Protein AF-A0A6I1ZLF6-F1 (afdb_monomer_lite)

pLDDT: mean 91.47, std 6.09, range [64.06, 98.12]

Structure (mmCIF, N/CA/C/O backbone):
data_AF-A0A6I1ZLF6-F1
#
_entry.id   AF-A0A6I1ZLF6-F1
#
loop_
_atom_site.group_PDB
_atom_site.id
_atom_site.type_symbol
_atom_site.label_atom_id
_atom_site.label_alt_id
_atom_site.label_comp_id
_atom_site.label_asym_id
_atom_site.label_entity_id
_atom_site.label_seq_id
_atom_site.pdbx_PDB_ins_code
_atom_site.Cartn_x
_atom_site.Cartn_y
_atom_site.Cartn_z
_atom_site.occupancy
_atom_site.B_iso_or_equiv
_atom_site.auth_seq_id
_atom_site.auth_comp_id
_atom_site.auth_asym_id
_atom_site.auth_atom_id
_atom_site.pdbx_PDB_model_num
ATOM 1 N N . MET A 1 1 ? -0.308 -5.408 25.892 1.00 64.06 1 MET A N 1
ATOM 2 C CA . MET A 1 1 ? -0.160 -6.176 24.639 1.00 64.06 1 MET A CA 1
ATOM 3 C C . MET A 1 1 ? -0.330 -5.209 23.478 1.00 64.06 1 MET A C 1
ATOM 5 O O . MET A 1 1 ? -1.150 -4.303 23.594 1.00 64.06 1 MET A O 1
ATOM 9 N N . PHE A 1 2 ? 0.505 -5.310 22.447 1.00 72.38 2 PHE A N 1
ATOM 10 C CA . PHE A 1 2 ? 0.483 -4.430 21.276 1.00 72.38 2 PHE A CA 1
ATOM 11 C C . PHE A 1 2 ? 0.487 -5.319 20.041 1.00 72.38 2 PHE A C 1
ATOM 13 O O . PHE A 1 2 ? 1.414 -6.110 19.885 1.00 72.38 2 PHE A O 1
ATOM 20 N N . GLU A 1 3 ? -0.528 -5.187 19.197 1.00 86.00 3 GLU A N 1
ATOM 21 C CA . GLU A 1 3 ? -0.692 -6.017 18.004 1.00 86.00 3 GLU A CA 1
ATOM 22 C C . GLU A 1 3 ? -0.307 -5.226 16.755 1.00 86.00 3 GLU A C 1
ATOM 24 O O . GLU A 1 3 ? -0.633 -4.042 16.620 1.00 86.00 3 GLU A O 1
ATOM 29 N N . ARG A 1 4 ? 0.407 -5.878 15.834 1.00 92.75 4 ARG A N 1
ATOM 30 C CA . ARG A 1 4 ? 0.762 -5.309 14.528 1.00 92.75 4 ARG A CA 1
ATOM 31 C C . ARG A 1 4 ? 0.219 -6.199 13.430 1.00 92.75 4 ARG A C 1
ATOM 33 O O . ARG A 1 4 ? 0.612 -7.356 13.331 1.00 92.75 4 ARG A O 1
ATOM 40 N N . ILE A 1 5 ? -0.624 -5.635 12.576 1.00 94.69 5 ILE A N 1
ATOM 41 C CA . ILE A 1 5 ? -1.200 -6.332 11.428 1.00 94.69 5 ILE A CA 1
ATOM 42 C C . ILE A 1 5 ? -0.512 -5.803 10.173 1.00 94.69 5 ILE A C 1
ATOM 44 O O . ILE A 1 5 ? -0.649 -4.628 9.841 1.00 94.69 5 ILE A O 1
ATOM 48 N N . LEU A 1 6 ? 0.236 -6.653 9.475 1.00 96.44 6 LEU A N 1
ATOM 49 C CA . LEU A 1 6 ? 0.825 -6.318 8.179 1.00 96.44 6 LEU A CA 1
ATOM 50 C C . LEU A 1 6 ? -0.138 -6.737 7.066 1.00 96.44 6 LEU A C 1
ATOM 52 O O . LEU A 1 6 ? -0.529 -7.899 7.000 1.00 96.44 6 LEU A O 1
ATOM 56 N N . VAL A 1 7 ? -0.484 -5.805 6.182 1.00 97.00 7 VAL A N 1
ATOM 57 C CA . VAL A 1 7 ? -1.392 -6.042 5.057 1.00 97.00 7 VAL A CA 1
ATOM 58 C C . VAL A 1 7 ? -0.645 -5.755 3.756 1.00 97.00 7 VAL A C 1
ATOM 60 O O . VAL A 1 7 ? -0.390 -4.584 3.452 1.00 97.00 7 VAL A O 1
ATOM 63 N N . PRO A 1 8 ? -0.254 -6.789 2.995 1.00 96.19 8 PRO A N 1
ATOM 64 C CA . PRO A 1 8 ? 0.309 -6.597 1.670 1.00 96.19 8 PRO A CA 1
ATOM 65 C C . PRO A 1 8 ? -0.788 -6.148 0.697 1.00 96.19 8 PRO A C 1
ATOM 67 O O . PRO A 1 8 ? -1.854 -6.756 0.642 1.00 96.19 8 PRO A O 1
ATOM 70 N N . LEU A 1 9 ? -0.522 -5.093 -0.071 1.00 96.81 9 LEU A N 1
ATOM 71 C CA . LEU A 1 9 ? -1.418 -4.573 -1.101 1.00 96.81 9 LEU A CA 1
ATOM 72 C C . LEU A 1 9 ? -0.655 -4.414 -2.415 1.00 96.81 9 LEU A C 1
ATOM 74 O O . LEU A 1 9 ? 0.391 -3.767 -2.465 1.00 96.81 9 LEU A O 1
ATOM 78 N N . ASP A 1 10 ? -1.205 -4.985 -3.479 1.00 93.00 10 ASP A N 1
ATOM 79 C CA . ASP A 1 10 ? -0.649 -4.965 -4.835 1.00 93.00 10 ASP A CA 1
ATOM 80 C C . ASP A 1 10 ? -1.349 -3.950 -5.760 1.00 93.00 10 ASP A C 1
ATOM 82 O O . ASP A 1 10 ? -0.952 -3.788 -6.911 1.00 93.00 10 ASP A O 1
ATOM 86 N N . GLY A 1 11 ? -2.371 -3.243 -5.264 1.00 92.12 11 GLY A N 1
ATOM 87 C CA . GLY A 1 11 ? -3.195 -2.325 -6.057 1.00 92.12 11 GLY A CA 1
ATOM 88 C C . GLY A 1 11 ? -4.388 -2.990 -6.745 1.00 92.12 11 GLY A C 1
ATOM 89 O O . GLY A 1 11 ? -5.182 -2.302 -7.389 1.00 92.12 11 GLY A O 1
ATOM 90 N N . SER A 1 12 ? -4.538 -4.312 -6.623 1.00 95.25 12 SER A N 1
ATOM 91 C CA . SER A 1 12 ? -5.669 -5.034 -7.195 1.00 95.25 12 SER A CA 1
ATOM 92 C C . SER A 1 12 ? -6.901 -4.952 -6.292 1.00 95.25 12 SER A C 1
ATOM 94 O O . SER A 1 12 ? -6.812 -4.907 -5.064 1.00 95.25 12 SER A O 1
ATOM 96 N N . LYS A 1 13 ? -8.092 -5.008 -6.901 1.00 93.56 13 LYS A N 1
ATOM 97 C CA . LYS A 1 13 ? -9.356 -5.073 -6.150 1.00 93.56 13 LYS A CA 1
ATOM 98 C C . LYS A 1 13 ? -9.472 -6.330 -5.291 1.00 93.56 13 LYS A C 1
ATOM 100 O O . LYS A 1 13 ? -10.094 -6.291 -4.237 1.00 93.56 13 LYS A O 1
ATOM 105 N N . VAL A 1 14 ? -8.857 -7.424 -5.738 1.00 95.38 14 VAL A N 1
ATOM 106 C CA . VAL A 1 14 ? -8.818 -8.686 -4.992 1.00 95.38 14 VAL A CA 1
ATOM 107 C C . VAL A 1 14 ? -7.940 -8.540 -3.749 1.00 95.38 14 VAL A C 1
ATOM 109 O O . VAL A 1 14 ? -8.369 -8.920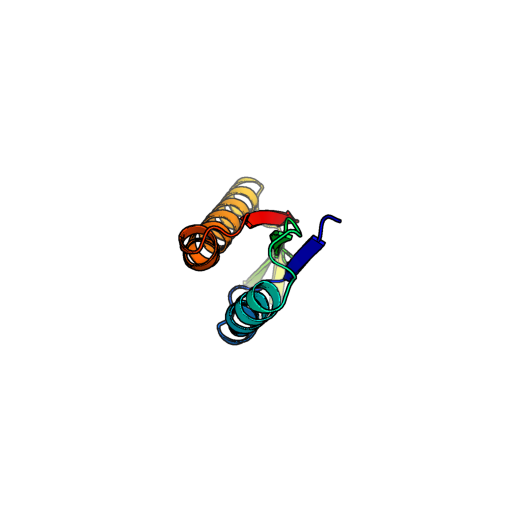 -2.665 1.00 95.38 14 VAL A O 1
ATOM 112 N N . GLY A 1 15 ? -6.757 -7.934 -3.877 1.00 93.75 15 GLY A N 1
ATOM 113 C CA . GLY A 1 15 ? -5.881 -7.646 -2.739 1.00 93.75 15 GLY A CA 1
ATOM 114 C C . GLY A 1 15 ? -6.525 -6.694 -1.727 1.00 93.75 15 GLY A C 1
ATOM 115 O O . GLY A 1 15 ? -6.443 -6.919 -0.521 1.00 93.75 15 GLY A O 1
ATOM 116 N N . GLU A 1 16 ? -7.246 -5.675 -2.204 1.00 95.75 16 GLU A N 1
ATOM 117 C CA . GLU A 1 16 ? -7.965 -4.720 -1.348 1.00 95.75 16 GLU A CA 1
ATOM 118 C C . GLU A 1 16 ? -9.070 -5.356 -0.496 1.00 95.75 16 GLU A C 1
ATOM 120 O O . GLU A 1 16 ? -9.356 -4.844 0.586 1.00 95.75 16 GLU A O 1
ATOM 125 N N . ALA A 1 17 ? -9.648 -6.489 -0.911 1.00 94.50 17 ALA A N 1
ATOM 126 C CA . ALA A 1 17 ? -10.673 -7.184 -0.127 1.00 94.50 17 ALA A CA 1
ATOM 127 C C . ALA A 1 17 ? -10.168 -7.620 1.263 1.00 94.50 17 ALA A C 1
ATOM 129 O O . ALA A 1 17 ? -10.958 -7.779 2.194 1.00 94.50 17 ALA A O 1
ATOM 130 N N . ALA A 1 18 ? -8.847 -7.758 1.446 1.00 94.75 18 ALA A N 1
ATOM 131 C CA . ALA A 1 18 ? -8.246 -8.047 2.745 1.00 94.75 18 ALA A CA 1
ATOM 132 C C . ALA A 1 18 ? -8.548 -6.968 3.803 1.00 94.75 18 ALA A C 1
ATOM 134 O O . ALA A 1 18 ? -8.587 -7.274 4.994 1.00 94.75 18 ALA A O 1
ATOM 135 N N . LEU A 1 19 ? -8.792 -5.719 3.397 1.00 94.19 19 LEU A N 1
ATOM 136 C CA . LEU A 1 19 ? -9.024 -4.601 4.316 1.00 94.19 19 LEU A CA 1
ATOM 137 C C . LEU A 1 19 ? -10.317 -4.766 5.115 1.00 94.19 19 LEU A C 1
ATOM 139 O O . LEU A 1 19 ? -10.319 -4.518 6.321 1.00 94.19 19 LEU A O 1
ATOM 143 N N . ASP A 1 20 ? -11.374 -5.275 4.482 1.00 92.94 20 ASP A N 1
ATOM 144 C CA . ASP A 1 20 ? -12.644 -5.566 5.155 1.00 92.94 20 ASP A CA 1
ATOM 145 C C . ASP A 1 20 ? -12.466 -6.646 6.233 1.00 92.94 20 ASP A C 1
ATOM 147 O O . ASP A 1 20 ? -13.089 -6.607 7.298 1.00 92.94 20 ASP A O 1
ATOM 151 N N . HIS A 1 21 ? -11.593 -7.623 5.979 1.00 93.31 21 HIS A N 1
ATOM 152 C CA . HIS A 1 21 ? -11.261 -8.663 6.950 1.00 93.31 21 HIS A CA 1
ATOM 153 C C . HIS A 1 21 ? -10.397 -8.130 8.092 1.00 93.31 21 HIS A C 1
ATOM 155 O O . HIS A 1 21 ? -10.611 -8.514 9.240 1.00 93.31 21 HIS A O 1
ATOM 161 N N . VAL A 1 22 ? -9.461 -7.225 7.802 1.00 93.50 22 VAL A N 1
ATOM 162 C CA . VAL A 1 22 ? -8.638 -6.551 8.816 1.00 93.50 22 VAL A CA 1
ATOM 163 C C . VAL A 1 22 ? -9.510 -5.707 9.737 1.00 93.50 22 VAL A C 1
ATOM 165 O O . VAL A 1 22 ? -9.333 -5.749 10.951 1.00 93.50 22 VAL A O 1
ATOM 168 N N . GLU A 1 23 ? -10.497 -5.000 9.194 1.00 90.88 23 GLU A N 1
ATOM 169 C CA . GLU A 1 23 ? -11.451 -4.244 10.001 1.00 90.88 23 GLU A CA 1
ATOM 170 C C . GLU A 1 23 ? -12.248 -5.153 10.945 1.00 90.88 23 GLU A C 1
ATOM 172 O O . GLU A 1 23 ? -12.315 -4.896 12.149 1.00 90.88 23 GLU A O 1
ATOM 177 N N . LYS A 1 24 ? -12.798 -6.257 10.423 1.00 91.62 24 LYS A N 1
ATOM 178 C CA . LYS A 1 24 ? -13.502 -7.254 11.245 1.00 91.62 24 LYS A CA 1
ATOM 179 C C . LYS A 1 24 ? -12.584 -7.861 12.301 1.00 91.62 24 LYS A C 1
ATOM 181 O O . LYS A 1 24 ? -13.021 -8.087 13.424 1.00 91.62 24 LYS A O 1
ATOM 186 N N . LEU A 1 25 ? -11.321 -8.116 11.969 1.00 90.88 25 LEU A N 1
ATOM 187 C CA . LEU A 1 25 ? -10.339 -8.632 12.918 1.00 90.88 25 LEU A CA 1
ATOM 188 C C . LEU A 1 25 ? -10.111 -7.637 14.061 1.00 90.88 25 LEU A C 1
ATOM 190 O O . LEU A 1 25 ? -10.185 -8.029 15.220 1.00 90.88 25 LEU A O 1
ATOM 194 N N . ILE A 1 26 ? -9.919 -6.354 13.748 1.00 89.69 26 ILE A N 1
ATOM 195 C CA . ILE A 1 26 ? -9.731 -5.292 14.748 1.00 89.69 26 ILE A CA 1
ATOM 196 C C . ILE A 1 26 ? -10.951 -5.166 15.662 1.00 89.69 26 ILE A C 1
ATOM 198 O O . ILE A 1 26 ? -10.783 -5.031 16.870 1.00 89.69 26 ILE A O 1
ATOM 202 N N . ALA A 1 27 ? -12.166 -5.272 15.118 1.00 87.56 27 ALA A N 1
ATOM 203 C CA . ALA A 1 27 ? -13.394 -5.234 15.912 1.00 87.56 27 ALA A CA 1
ATOM 204 C C . ALA A 1 27 ? -13.510 -6.392 16.924 1.00 87.56 27 ALA A C 1
ATOM 206 O O . ALA A 1 27 ? -14.191 -6.249 17.936 1.00 87.56 27 ALA A O 1
ATOM 207 N N . ASN A 1 28 ? -12.847 -7.525 16.667 1.00 87.75 28 ASN A N 1
ATOM 208 C CA . ASN A 1 28 ? -12.823 -8.686 17.563 1.00 87.75 28 ASN A CA 1
ATOM 209 C C . ASN A 1 28 ? -11.649 -8.670 18.558 1.00 87.75 28 ASN A C 1
ATOM 211 O O . ASN A 1 28 ? -11.607 -9.494 19.473 1.00 87.75 28 ASN A O 1
ATOM 215 N N . ILE A 1 29 ? -10.685 -7.762 18.393 1.00 86.25 29 ILE A N 1
ATOM 216 C CA . ILE A 1 29 ? -9.576 -7.603 19.334 1.00 86.25 29 ILE A CA 1
ATOM 217 C C . ILE A 1 29 ? -10.083 -6.874 20.586 1.00 86.25 29 ILE A C 1
ATOM 219 O O . ILE A 1 29 ? -10.884 -5.944 20.510 1.00 86.25 29 ILE A O 1
ATOM 223 N N . ALA A 1 30 ? -9.611 -7.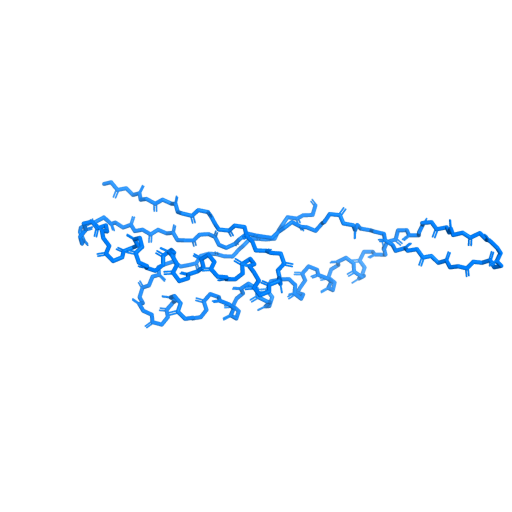298 21.762 1.00 76.50 30 ALA A N 1
ATOM 224 C CA . ALA A 1 30 ? -10.024 -6.704 23.030 1.00 76.50 30 ALA A CA 1
ATOM 225 C C . ALA A 1 30 ? -9.778 -5.173 23.044 1.00 76.50 30 ALA A C 1
ATOM 227 O O . ALA A 1 30 ? -8.676 -4.744 22.693 1.00 76.50 30 ALA A O 1
ATOM 228 N N . PRO A 1 31 ? -10.731 -4.341 23.521 1.00 75.38 31 PRO A N 1
ATOM 229 C CA . PRO A 1 31 ? -10.653 -2.873 23.424 1.00 75.38 31 PRO A CA 1
ATOM 230 C C . PRO A 1 31 ? -9.412 -2.234 24.066 1.00 75.38 31 PRO A C 1
ATOM 232 O O . PRO A 1 31 ? -9.021 -1.121 23.725 1.00 75.38 31 PRO A O 1
ATOM 235 N N . CYS A 1 32 ? -8.786 -2.926 25.018 1.00 77.12 32 CYS A N 1
ATOM 236 C CA . CYS A 1 32 ? -7.582 -2.476 25.715 1.00 77.12 32 CYS A CA 1
ATOM 237 C C . CYS A 1 32 ? -6.275 -2.738 24.940 1.00 77.12 32 CYS A C 1
ATOM 239 O O . CYS A 1 32 ? -5.207 -2.289 25.368 1.00 77.12 32 CYS A O 1
ATOM 241 N N . VAL A 1 33 ? -6.328 -3.448 23.811 1.00 83.38 33 VAL A N 1
ATOM 242 C CA . VAL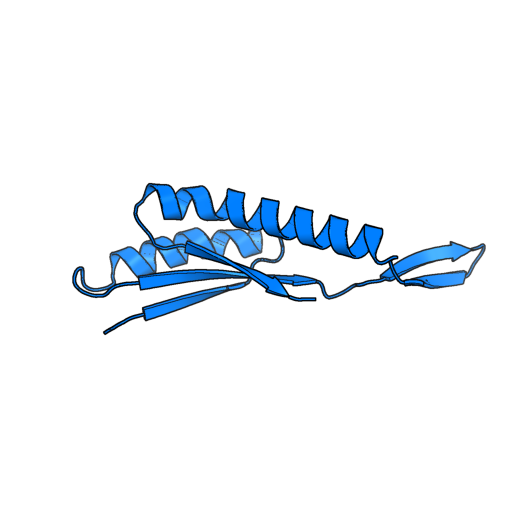 A 1 33 ? -5.160 -3.776 22.989 1.00 83.38 33 VAL A CA 1
ATOM 243 C C . VAL A 1 33 ? -4.974 -2.711 21.914 1.00 83.38 33 VAL A C 1
ATOM 245 O O . VAL A 1 33 ? -5.793 -2.536 21.015 1.00 83.38 33 VAL A O 1
ATOM 248 N N . LYS A 1 34 ? -3.846 -1.999 21.981 1.00 84.31 34 LYS A N 1
ATOM 249 C CA . LYS A 1 34 ? -3.455 -1.065 20.923 1.00 84.31 34 LYS A CA 1
ATOM 250 C C . LYS A 1 34 ? -3.051 -1.865 19.686 1.00 84.31 34 LYS A C 1
ATOM 252 O O . LYS A 1 34 ? -2.102 -2.646 19.753 1.00 84.31 34 LYS A O 1
ATOM 257 N N . THR A 1 35 ? -3.751 -1.631 18.581 1.00 90.50 35 THR A N 1
ATOM 258 C CA . THR A 1 35 ? -3.499 -2.294 17.297 1.00 90.50 35 THR A CA 1
ATOM 259 C C . THR A 1 35 ? -2.974 -1.285 16.281 1.00 90.50 35 THR A C 1
ATOM 261 O O . THR A 1 35 ? -3.525 -0.193 16.133 1.00 90.50 35 THR A O 1
ATOM 264 N N . GLU A 1 36 ? -1.895 -1.640 15.589 1.00 94.25 36 GLU A N 1
ATOM 265 C CA . GLU A 1 36 ? -1.331 -0.881 14.472 1.00 94.25 36 GLU A CA 1
ATOM 266 C C . GLU A 1 36 ? -1.430 -1.702 13.186 1.00 94.25 36 GLU A C 1
ATOM 268 O O . GLU A 1 36 ? -0.968 -2.841 13.127 1.00 94.25 36 GLU A O 1
ATOM 273 N N . VAL A 1 37 ? -2.002 -1.112 12.140 1.00 96.56 37 VAL A N 1
ATOM 274 C CA . VAL A 1 37 ? -2.056 -1.708 10.804 1.00 96.56 37 VAL A CA 1
ATOM 275 C C . VAL A 1 37 ? -0.945 -1.111 9.950 1.00 96.56 37 VAL A C 1
ATOM 277 O O . VAL A 1 37 ? -0.792 0.106 9.871 1.00 96.56 37 VAL A O 1
ATOM 280 N N . ILE A 1 38 ? -0.172 -1.958 9.284 1.00 97.75 38 ILE A N 1
ATOM 281 C CA . ILE A 1 38 ? 0.884 -1.566 8.357 1.00 97.75 38 ILE A CA 1
ATOM 282 C C . ILE A 1 38 ? 0.446 -1.996 6.959 1.00 97.75 38 ILE A C 1
ATOM 284 O O . ILE A 1 38 ? 0.462 -3.182 6.642 1.00 97.75 38 ILE A O 1
ATOM 288 N N . LEU A 1 39 ? 0.074 -1.033 6.119 1.00 98.12 39 LEU A N 1
ATOM 289 C CA . LEU A 1 39 ? -0.178 -1.272 4.702 1.00 98.12 39 LEU A CA 1
ATOM 290 C C . LEU A 1 39 ? 1.158 -1.285 3.961 1.00 98.12 39 LEU A C 1
ATOM 292 O O . LEU A 1 39 ? 1.939 -0.332 4.060 1.00 98.12 39 LEU A O 1
ATOM 296 N N . PHE A 1 40 ? 1.430 -2.371 3.248 1.00 97.75 40 PHE A N 1
ATOM 297 C CA . PHE A 1 40 ? 2.742 -2.653 2.687 1.00 97.75 40 PHE A CA 1
ATOM 298 C C . PHE A 1 40 ? 2.660 -2.978 1.200 1.00 97.75 40 PHE A C 1
ATOM 300 O O . PHE A 1 40 ? 1.862 -3.814 0.793 1.00 97.75 40 PHE A O 1
ATOM 307 N N . GLN A 1 41 ? 3.513 -2.350 0.397 1.00 96.88 41 GLN A N 1
ATOM 308 C CA . GLN A 1 41 ? 3.625 -2.636 -1.033 1.00 96.88 41 GLN A CA 1
ATOM 309 C C . GLN A 1 41 ? 5.090 -2.825 -1.420 1.00 96.88 41 GLN A C 1
ATOM 311 O O . GLN A 1 41 ? 5.959 -2.075 -0.971 1.00 96.88 41 GLN A O 1
ATOM 316 N N . VAL A 1 42 ? 5.354 -3.822 -2.264 1.00 94.62 42 VAL A N 1
ATOM 317 C CA . VAL A 1 42 ? 6.681 -4.104 -2.824 1.00 94.62 42 VAL A CA 1
ATOM 318 C C . VAL A 1 42 ? 6.676 -3.767 -4.311 1.00 94.62 42 VAL A C 1
ATOM 320 O O . VAL A 1 42 ? 5.783 -4.193 -5.040 1.00 94.62 42 VAL A O 1
ATOM 323 N N . LEU A 1 43 ? 7.677 -3.014 -4.758 1.00 90.94 43 LEU A N 1
ATOM 324 C CA . LEU A 1 43 ? 7.910 -2.679 -6.158 1.00 90.94 43 LEU A CA 1
ATOM 325 C C . LEU A 1 43 ? 8.887 -3.684 -6.763 1.00 90.94 43 LEU A C 1
ATOM 327 O O . LEU A 1 43 ? 10.093 -3.540 -6.634 1.00 90.94 43 LEU A O 1
ATOM 331 N N . THR A 1 44 ? 8.352 -4.724 -7.399 1.00 80.88 44 THR A N 1
ATOM 332 C CA . THR A 1 44 ? 9.137 -5.881 -7.860 1.00 80.88 44 THR A CA 1
ATOM 333 C C . THR A 1 44 ? 9.789 -5.692 -9.228 1.00 80.88 44 THR A C 1
ATOM 335 O O . THR A 1 44 ? 10.851 -6.256 -9.474 1.00 80.88 44 THR A O 1
ATOM 338 N N . SER A 1 45 ? 9.186 -4.904 -10.124 1.00 76.50 45 SER A N 1
ATOM 339 C CA . SER A 1 45 ? 9.732 -4.659 -11.462 1.00 76.50 45 SER A CA 1
ATOM 340 C C . SER A 1 45 ? 10.255 -3.236 -11.572 1.00 76.50 45 SER A C 1
ATOM 342 O O . SER A 1 45 ? 9.514 -2.317 -11.912 1.00 76.50 45 SER A O 1
ATOM 344 N N . LEU A 1 46 ? 11.551 -3.056 -11.311 1.00 82.44 46 LEU A N 1
ATOM 345 C CA . LEU A 1 46 ? 12.252 -1.790 -11.557 1.00 82.44 46 LEU A CA 1
ATOM 346 C C . LEU A 1 46 ? 12.735 -1.663 -13.016 1.00 82.44 46 LEU A C 1
ATOM 348 O O . LEU A 1 46 ? 13.679 -0.935 -13.308 1.00 82.44 46 LEU A O 1
ATOM 352 N N . ALA A 1 47 ? 12.085 -2.374 -13.936 1.00 87.44 47 ALA A N 1
ATOM 353 C CA . ALA A 1 47 ? 12.345 -2.338 -15.366 1.00 87.44 47 ALA A CA 1
ATOM 354 C C . ALA A 1 47 ? 11.043 -2.508 -16.160 1.00 87.44 47 ALA A C 1
ATOM 356 O O . ALA A 1 47 ? 10.065 -3.070 -15.655 1.00 87.44 47 ALA A O 1
ATOM 357 N N . HIS A 1 48 ? 11.054 -2.060 -17.412 1.00 87.31 48 HIS A N 1
ATOM 358 C CA . HIS A 1 48 ? 9.982 -2.264 -18.383 1.00 87.31 48 HIS A CA 1
ATOM 359 C C . HIS A 1 48 ? 10.516 -2.958 -19.637 1.00 87.31 48 HIS A C 1
ATOM 361 O O . HIS A 1 48 ? 11.715 -2.949 -19.900 1.00 87.31 48 HIS A O 1
ATOM 367 N N . TYR A 1 49 ? 9.629 -3.566 -20.422 1.00 89.94 49 TYR A N 1
ATOM 368 C CA . TYR A 1 49 ? 9.999 -4.150 -21.709 1.00 89.94 49 TYR A CA 1
ATOM 369 C C . TYR A 1 49 ? 9.748 -3.157 -22.839 1.00 89.94 49 TYR A C 1
ATOM 371 O O . TYR A 1 49 ? 8.676 -2.557 -22.920 1.00 89.94 49 TYR A O 1
ATOM 379 N N . VAL A 1 50 ? 10.729 -3.016 -23.725 1.00 90.81 50 VAL A N 1
ATOM 380 C CA . VAL A 1 50 ? 10.618 -2.260 -24.975 1.00 90.81 50 VAL A CA 1
ATOM 381 C C . VAL A 1 50 ? 10.703 -3.242 -26.137 1.00 90.81 50 VAL A C 1
ATOM 383 O O . VAL A 1 50 ? 11.553 -4.134 -26.141 1.00 90.81 50 VAL A O 1
ATOM 386 N N . ILE A 1 51 ? 9.810 -3.088 -27.115 1.00 90.81 51 ILE A N 1
ATOM 387 C CA . ILE A 1 51 ? 9.814 -3.891 -28.341 1.00 90.81 51 ILE A CA 1
ATOM 388 C C . ILE A 1 51 ? 10.663 -3.162 -29.383 1.00 90.81 51 ILE A C 1
ATOM 390 O O . ILE A 1 51 ? 10.374 -2.016 -29.731 1.00 90.81 51 ILE A O 1
ATOM 394 N N . ALA A 1 52 ? 11.701 -3.828 -29.881 1.00 85.25 52 ALA A N 1
ATOM 395 C CA . ALA A 1 52 ? 12.571 -3.337 -30.941 1.00 85.25 52 ALA A CA 1
ATOM 396 C C . ALA A 1 52 ? 12.604 -4.371 -32.077 1.00 85.25 52 ALA A C 1
ATOM 398 O O . ALA A 1 52 ? 13.361 -5.341 -32.036 1.00 85.25 52 ALA A O 1
ATOM 399 N N . GLY A 1 53 ? 11.743 -4.180 -33.081 1.00 87.12 53 GLY A N 1
ATOM 400 C CA . GLY A 1 53 ? 11.530 -5.175 -34.136 1.00 87.12 53 GLY A CA 1
ATOM 401 C C . GLY A 1 53 ? 10.894 -6.449 -33.575 1.00 87.12 53 GLY A C 1
ATOM 402 O O . GLY A 1 53 ? 9.846 -6.381 -32.938 1.00 87.12 53 GLY A O 1
ATOM 403 N N . GLU A 1 54 ? 11.538 -7.598 -33.788 1.00 86.19 54 GLU A N 1
ATOM 404 C CA . GLU A 1 54 ? 11.088 -8.909 -33.286 1.00 86.19 54 GLU A CA 1
ATOM 405 C C . GLU A 1 54 ? 11.608 -9.244 -31.872 1.00 86.19 54 GLU A C 1
ATOM 407 O O . GLU A 1 54 ? 11.303 -10.308 -31.337 1.00 86.19 54 GLU A O 1
ATOM 412 N N . ALA A 1 55 ? 12.388 -8.356 -31.242 1.00 85.31 55 ALA A N 1
ATOM 413 C CA . ALA A 1 55 ? 12.973 -8.586 -29.922 1.00 85.31 55 ALA A CA 1
ATOM 414 C C . ALA A 1 55 ? 12.289 -7.760 -28.818 1.00 85.31 55 ALA A C 1
ATOM 416 O O . ALA A 1 55 ? 11.969 -6.584 -29.002 1.00 85.31 55 ALA A O 1
ATOM 417 N N . SER A 1 56 ? 12.138 -8.360 -27.632 1.00 89.38 56 SER A N 1
ATOM 418 C CA . SER A 1 56 ? 11.756 -7.671 -26.394 1.00 89.38 56 SER A CA 1
ATOM 419 C C . SER A 1 56 ? 12.980 -7.483 -25.497 1.00 89.38 56 SER A C 1
ATOM 421 O O . SER A 1 56 ? 13.579 -8.467 -25.058 1.00 89.38 56 SER A O 1
ATOM 423 N N . VAL A 1 57 ? 13.333 -6.235 -25.193 1.00 90.75 57 VAL A N 1
ATOM 424 C CA . VAL A 1 57 ? 14.473 -5.899 -24.328 1.00 90.75 57 VAL A CA 1
ATOM 425 C C . VAL A 1 57 ? 13.965 -5.341 -23.006 1.00 90.75 57 VAL A C 1
ATOM 427 O O . VAL A 1 57 ? 13.090 -4.479 -22.988 1.00 90.75 57 VAL A O 1
ATOM 430 N N . GLN A 1 58 ? 14.522 -5.826 -21.898 1.00 91.50 58 GLN A N 1
ATOM 431 C CA . GLN A 1 58 ? 14.255 -5.281 -20.573 1.00 91.50 58 GLN A CA 1
ATOM 432 C C . GLN A 1 58 ? 15.129 -4.042 -20.340 1.00 91.50 58 GLN A C 1
ATOM 434 O O . GLN A 1 58 ? 16.355 -4.122 -20.376 1.00 91.50 58 GLN A O 1
ATOM 439 N N . VAL A 1 59 ? 14.492 -2.902 -20.093 1.00 92.19 59 VAL A N 1
ATOM 440 C CA . VAL A 1 59 ? 15.138 -1.612 -19.845 1.00 92.19 59 VAL A CA 1
ATOM 441 C C . VAL A 1 59 ? 14.863 -1.195 -18.397 1.00 92.19 59 VAL A C 1
ATOM 443 O O . VAL A 1 59 ? 13.695 -1.087 -18.010 1.00 92.19 59 VAL A O 1
ATOM 446 N N . PRO A 1 60 ? 15.901 -0.974 -17.569 1.00 92.88 60 PRO A N 1
ATOM 447 C CA . PRO A 1 60 ? 15.730 -0.474 -16.210 1.00 92.88 60 PRO A CA 1
ATOM 448 C C . PRO A 1 60 ? 15.058 0.899 -16.190 1.00 92.88 60 PRO A C 1
ATOM 450 O O . PRO A 1 60 ? 15.317 1.740 -17.050 1.00 92.88 60 PRO A O 1
ATOM 453 N N . TYR A 1 61 ? 14.231 1.146 -15.177 1.00 93.00 61 TYR A N 1
ATOM 454 C CA . TYR A 1 61 ? 13.745 2.491 -14.901 1.00 93.00 61 TYR A CA 1
ATOM 455 C C . TYR A 1 61 ? 14.884 3.381 -14.410 1.00 93.00 61 TYR A C 1
ATOM 457 O O . TYR A 1 61 ? 15.772 2.958 -13.670 1.00 93.00 61 TYR A O 1
ATOM 465 N N . THR A 1 62 ? 14.818 4.648 -14.788 1.00 93.56 62 THR A N 1
ATOM 466 C CA . THR A 1 62 ? 15.664 5.700 -14.233 1.00 93.56 62 THR A CA 1
ATOM 467 C C . THR A 1 62 ? 15.292 5.990 -12.779 1.00 93.56 62 THR A C 1
ATOM 469 O O . THR A 1 62 ? 14.147 5.799 -12.364 1.00 93.56 62 THR A O 1
ATOM 472 N N . ASP A 1 63 ? 16.213 6.574 -12.011 1.00 93.12 63 ASP A N 1
ATOM 473 C CA . ASP A 1 63 ? 15.941 6.988 -10.625 1.00 93.12 63 ASP A CA 1
ATOM 474 C C . ASP A 1 63 ? 14.719 7.915 -10.508 1.00 93.12 63 ASP A C 1
ATOM 476 O O . ASP A 1 63 ? 13.952 7.842 -9.546 1.00 93.12 63 ASP A O 1
ATOM 480 N N . LYS A 1 64 ? 14.494 8.774 -11.515 1.00 94.94 64 LYS A N 1
ATOM 481 C CA . LYS A 1 64 ? 13.326 9.667 -11.573 1.00 94.94 64 LYS A CA 1
ATOM 482 C C . LYS A 1 64 ? 12.021 8.885 -11.726 1.00 94.94 64 LYS A C 1
ATOM 484 O O . LYS A 1 64 ? 11.029 9.225 -11.079 1.00 94.94 64 LYS A O 1
ATOM 489 N N . GLU A 1 65 ? 12.016 7.846 -12.555 1.00 94.12 65 GLU A N 1
ATOM 490 C CA . GLU A 1 65 ? 10.863 6.963 -12.741 1.00 94.12 65 GLU A CA 1
ATOM 491 C C . GLU A 1 65 ? 10.614 6.110 -11.494 1.00 94.12 65 GLU A C 1
ATOM 493 O O . GLU A 1 65 ? 9.480 6.050 -11.021 1.00 94.12 65 GLU A O 1
ATOM 498 N N . ILE A 1 66 ? 11.660 5.546 -10.881 1.00 93.69 66 ILE A N 1
ATOM 499 C CA . ILE A 1 66 ? 11.545 4.788 -9.623 1.00 93.69 66 ILE A CA 1
ATOM 500 C C . ILE A 1 66 ? 10.978 5.676 -8.508 1.00 93.69 66 ILE A C 1
ATOM 502 O O . ILE A 1 66 ? 10.055 5.271 -7.791 1.00 93.69 66 ILE A O 1
ATOM 506 N N . ALA A 1 67 ? 11.464 6.915 -8.380 1.00 94.06 67 ALA A N 1
ATOM 507 C CA . ALA A 1 67 ? 10.940 7.878 -7.414 1.00 94.06 67 ALA A CA 1
ATOM 508 C C . ALA A 1 67 ? 9.463 8.212 -7.680 1.00 94.06 67 ALA A C 1
ATOM 510 O O . ALA A 1 67 ? 8.663 8.294 -6.742 1.00 94.06 67 ALA A O 1
ATOM 511 N N . TYR A 1 68 ? 9.078 8.361 -8.952 1.00 94.88 68 TYR A N 1
ATOM 512 C CA . TYR A 1 68 ? 7.690 8.584 -9.348 1.00 94.88 68 TYR A CA 1
ATOM 513 C C . TYR A 1 68 ? 6.786 7.399 -8.974 1.00 94.88 68 TYR A C 1
ATOM 515 O O . TYR A 1 68 ? 5.749 7.607 -8.336 1.00 94.88 68 TYR A O 1
ATOM 523 N N . ILE A 1 69 ? 7.189 6.168 -9.305 1.00 94.31 69 ILE A N 1
ATOM 524 C CA . ILE A 1 69 ? 6.446 4.934 -8.995 1.00 94.31 69 ILE A CA 1
ATOM 525 C C . ILE A 1 69 ? 6.315 4.760 -7.476 1.00 94.31 69 ILE A C 1
ATOM 527 O O . ILE A 1 69 ? 5.226 4.491 -6.961 1.00 94.31 69 ILE A O 1
ATOM 531 N N . THR A 1 70 ? 7.399 5.003 -6.736 1.00 94.94 70 THR A N 1
ATOM 532 C CA . THR A 1 70 ? 7.408 4.958 -5.267 1.00 94.94 70 THR A CA 1
ATOM 533 C C . THR A 1 70 ? 6.438 5.974 -4.671 1.00 94.94 70 THR A C 1
ATOM 535 O O . THR A 1 70 ? 5.680 5.646 -3.755 1.00 94.94 70 THR A O 1
ATOM 538 N N . ARG A 1 71 ? 6.414 7.207 -5.194 1.00 96.12 71 ARG A N 1
ATOM 539 C CA . ARG A 1 71 ? 5.459 8.237 -4.763 1.00 96.12 71 ARG A CA 1
ATOM 540 C C . ARG A 1 71 ? 4.020 7.804 -5.035 1.00 96.12 71 ARG A C 1
ATOM 542 O O . ARG A 1 71 ? 3.197 7.894 -4.129 1.00 96.12 71 ARG A O 1
ATOM 549 N N . LYS A 1 72 ? 3.726 7.290 -6.233 1.00 96.06 72 LYS A N 1
ATOM 550 C CA . LYS A 1 72 ? 2.385 6.799 -6.586 1.00 96.06 72 LYS A CA 1
ATOM 551 C C . LYS A 1 72 ? 1.920 5.652 -5.700 1.00 96.06 72 LYS A C 1
ATOM 553 O O . LYS A 1 72 ? 0.772 5.647 -5.268 1.00 96.06 72 LYS A O 1
ATOM 558 N N . SER A 1 73 ? 2.826 4.754 -5.345 1.00 96.31 73 SER A N 1
ATOM 559 C CA . SER A 1 73 ? 2.543 3.647 -4.427 1.00 96.31 73 SER A CA 1
ATOM 560 C C . SER A 1 73 ? 2.245 4.147 -3.011 1.00 96.31 73 SER A C 1
ATOM 562 O O . SER A 1 73 ? 1.289 3.711 -2.377 1.00 96.31 73 SER A O 1
ATOM 564 N N . LYS A 1 74 ? 2.991 5.148 -2.521 1.00 96.56 74 LYS A N 1
ATOM 565 C CA . LYS A 1 74 ? 2.690 5.801 -1.234 1.00 96.56 74 LYS A CA 1
ATOM 566 C C . LYS A 1 74 ? 1.340 6.523 -1.249 1.00 96.56 74 LYS A C 1
ATOM 568 O O . LYS A 1 74 ? 0.591 6.404 -0.284 1.00 96.56 74 LYS A O 1
ATOM 573 N N . GLU A 1 75 ? 1.028 7.261 -2.318 1.00 97.56 75 GLU A N 1
ATOM 574 C CA . GLU A 1 75 ? -0.274 7.924 -2.506 1.00 97.56 75 GLU A CA 1
ATOM 575 C C . GLU A 1 75 ? -1.420 6.906 -2.464 1.00 97.56 75 GLU A C 1
ATOM 577 O O . GLU A 1 75 ? -2.396 7.112 -1.743 1.00 97.56 75 GLU A O 1
ATOM 582 N N . TYR A 1 76 ? -1.262 5.786 -3.175 1.00 97.44 76 TYR A N 1
ATOM 583 C CA . TYR A 1 76 ? -2.205 4.673 -3.160 1.00 97.44 76 TYR A CA 1
ATOM 584 C C . TYR A 1 76 ? -2.432 4.136 -1.741 1.00 97.44 76 TYR A C 1
ATOM 586 O O . TYR A 1 76 ? -3.556 4.191 -1.248 1.00 97.44 76 TYR A O 1
ATOM 594 N N . LEU A 1 77 ? -1.374 3.700 -1.044 1.00 97.69 77 LEU A N 1
ATOM 595 C CA . LEU A 1 77 ? -1.499 3.150 0.312 1.00 97.69 77 LEU A CA 1
ATOM 596 C C . LEU A 1 77 ? -2.115 4.154 1.294 1.00 97.69 77 LEU A C 1
ATOM 598 O O . LEU A 1 77 ? -2.892 3.770 2.168 1.00 97.69 77 LEU A O 1
ATOM 602 N N . ASN A 1 78 ? -1.776 5.440 1.163 1.00 96.88 78 ASN A N 1
ATOM 603 C CA . ASN A 1 78 ? -2.342 6.485 2.010 1.00 96.88 78 ASN A CA 1
ATOM 604 C C . ASN A 1 78 ? -3.849 6.606 1.806 1.00 96.88 78 ASN A C 1
ATOM 606 O O . ASN A 1 78 ? -4.563 6.576 2.806 1.00 96.88 78 ASN A O 1
ATOM 610 N N . LYS A 1 79 ? -4.303 6.681 0.548 1.00 96.88 79 LYS A N 1
ATOM 611 C CA . LYS A 1 79 ? -5.722 6.759 0.184 1.00 96.88 79 LYS A CA 1
ATOM 612 C C . LYS A 1 79 ? -6.486 5.523 0.652 1.00 96.88 79 LYS A C 1
ATOM 614 O O . LYS A 1 79 ? -7.528 5.635 1.285 1.00 96.88 79 LYS A O 1
ATOM 619 N N . THR A 1 80 ? -5.947 4.338 0.393 1.00 95.56 80 THR A N 1
ATOM 620 C CA . THR A 1 80 ? -6.576 3.069 0.776 1.00 95.56 80 THR A CA 1
ATOM 621 C C . THR A 1 80 ? -6.688 2.929 2.301 1.00 95.56 80 THR A C 1
ATOM 623 O O . THR A 1 80 ? -7.684 2.427 2.818 1.00 95.56 80 THR A O 1
ATOM 626 N N . GLY A 1 81 ? -5.713 3.451 3.050 1.00 95.00 81 GLY A N 1
ATOM 627 C CA . GLY A 1 81 ? -5.747 3.471 4.511 1.00 95.00 81 GLY A CA 1
ATOM 628 C C . GLY A 1 81 ? -6.697 4.496 5.141 1.00 95.00 81 GLY A C 1
ATOM 629 O O . GLY A 1 81 ? -6.894 4.438 6.355 1.00 95.00 81 GLY A O 1
ATOM 630 N N . GLU A 1 82 ? -7.286 5.428 4.381 1.00 94.88 82 GLU A N 1
ATOM 631 C CA . GLU A 1 82 ? -8.151 6.486 4.936 1.00 94.88 82 GLU A CA 1
ATOM 632 C C . GLU A 1 82 ? -9.384 5.923 5.645 1.00 94.88 82 GLU A C 1
ATOM 634 O O . GLU A 1 82 ? -9.720 6.401 6.725 1.00 94.88 82 GLU A O 1
ATOM 639 N N . CYS A 1 83 ? -10.003 4.868 5.105 1.00 89.56 83 CYS A N 1
ATOM 640 C CA . CYS A 1 83 ? -11.189 4.251 5.707 1.00 89.56 83 CYS A CA 1
ATOM 641 C C . CYS A 1 83 ? -10.902 3.658 7.099 1.00 89.56 83 CYS A C 1
ATOM 643 O O . CYS A 1 83 ? -11.694 3.808 8.030 1.00 89.56 83 CYS A O 1
ATOM 645 N N . LEU A 1 84 ? -9.737 3.027 7.271 1.00 91.88 84 LEU A N 1
ATOM 646 C CA . LEU A 1 84 ? -9.304 2.500 8.567 1.00 91.88 84 LEU A CA 1
ATOM 647 C C . LEU A 1 84 ? -8.950 3.644 9.532 1.00 91.88 84 LEU A C 1
ATOM 649 O O . LEU A 1 84 ? -9.350 3.623 10.697 1.00 91.88 84 LEU A O 1
ATOM 653 N N . LYS A 1 85 ? -8.263 4.686 9.043 1.00 92.88 85 LYS A N 1
ATOM 654 C CA . LYS A 1 85 ? -7.928 5.875 9.846 1.00 92.88 85 LYS A CA 1
ATOM 655 C C . LYS A 1 85 ? -9.173 6.618 10.330 1.00 92.88 85 LYS A C 1
ATOM 657 O O . LYS A 1 85 ? -9.217 7.012 11.493 1.00 92.88 85 LYS A O 1
ATOM 662 N N . SER A 1 86 ? -10.201 6.771 9.489 1.00 91.19 86 SER A N 1
ATOM 663 C CA . SER A 1 86 ? -11.455 7.438 9.872 1.00 91.19 86 SER A CA 1
ATOM 664 C C . SER A 1 86 ? -12.220 6.691 10.966 1.00 91.19 86 SER A C 1
ATOM 666 O O . SER A 1 86 ? -13.045 7.287 11.650 1.00 91.19 86 SER A O 1
ATOM 668 N N . LYS A 1 87 ? -11.927 5.399 11.160 1.00 87.88 87 LYS A N 1
ATOM 669 C CA . LYS A 1 87 ? -12.477 4.549 12.227 1.00 87.88 87 LYS A CA 1
ATOM 670 C C . LYS A 1 87 ? -11.597 4.521 13.488 1.00 87.88 87 LYS A C 1
ATOM 672 O O . LYS A 1 87 ? -11.848 3.733 14.392 1.00 87.88 87 LYS A O 1
ATOM 677 N N . GLY A 1 88 ? -10.567 5.370 13.561 1.00 88.19 88 GLY A N 1
ATOM 678 C CA . GLY A 1 88 ? -9.679 5.488 14.721 1.0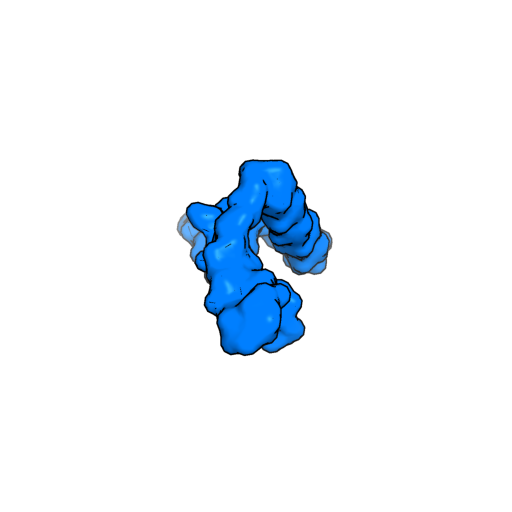0 88.19 88 GLY A CA 1
ATOM 679 C C . GLY A 1 88 ? -8.556 4.449 14.781 1.00 88.19 88 GLY A C 1
ATOM 680 O O . GLY A 1 88 ? -7.857 4.366 15.790 1.00 88.19 88 GLY A O 1
ATOM 681 N N . VAL A 1 89 ? -8.349 3.665 13.718 1.00 90.50 89 VAL A N 1
ATOM 682 C CA . VAL A 1 89 ? -7.251 2.693 13.645 1.00 90.50 89 VAL A CA 1
ATOM 683 C C . VAL A 1 89 ? -5.932 3.416 13.363 1.00 90.50 89 VAL A C 1
ATOM 685 O O . VAL A 1 89 ? -5.846 4.262 12.470 1.00 90.50 89 VAL A O 1
ATOM 688 N N . ASN A 1 90 ? -4.868 3.058 14.088 1.00 93.12 90 ASN A N 1
ATOM 689 C CA . ASN A 1 90 ? -3.519 3.529 13.781 1.00 93.12 90 ASN A CA 1
ATOM 690 C C . ASN A 1 90 ? -2.992 2.807 12.530 1.00 93.12 90 ASN A C 1
ATOM 692 O O . ASN A 1 90 ? -2.733 1.604 12.575 1.00 93.12 90 ASN A O 1
ATOM 696 N N . VAL A 1 91 ? -2.828 3.538 11.426 1.00 96.69 91 VAL A N 1
ATOM 697 C CA . VAL A 1 91 ? -2.382 2.989 10.138 1.00 96.69 91 VAL A CA 1
ATOM 698 C C . VAL A 1 91 ? -1.061 3.619 9.705 1.00 96.69 91 VAL A C 1
ATOM 700 O O . VAL A 1 91 ? -0.969 4.839 9.538 1.00 96.69 91 VAL A O 1
ATOM 703 N N . LYS A 1 92 ? -0.065 2.777 9.424 1.00 97.00 92 LYS A N 1
ATOM 704 C CA . LYS A 1 92 ? 1.199 3.136 8.771 1.00 97.00 92 LYS A CA 1
ATOM 705 C C . LYS A 1 92 ? 1.237 2.612 7.343 1.00 97.00 92 LYS A C 1
ATOM 707 O O . LYS A 1 92 ? 0.673 1.566 7.042 1.00 97.00 92 LYS A O 1
ATOM 712 N N . THR A 1 93 ? 1.944 3.320 6.472 1.00 97.50 93 THR A N 1
ATOM 713 C CA . THR A 1 93 ? 2.174 2.909 5.084 1.00 97.50 93 THR A CA 1
ATOM 714 C C . THR A 1 93 ? 3.665 2.687 4.853 1.00 97.50 93 THR A C 1
ATOM 716 O O . THR A 1 93 ? 4.505 3.432 5.366 1.00 97.50 93 THR A O 1
ATOM 719 N N . LYS A 1 94 ? 4.019 1.636 4.110 1.00 97.31 94 LYS A N 1
ATOM 720 C CA . LYS A 1 94 ? 5.407 1.315 3.774 1.00 97.31 94 LYS A CA 1
ATOM 721 C C . LYS A 1 94 ? 5.496 0.790 2.345 1.00 97.31 94 LYS A C 1
ATOM 723 O O . LYS A 1 94 ? 4.795 -0.141 1.974 1.00 97.31 94 LYS A O 1
ATOM 728 N N . VAL A 1 95 ? 6.403 1.377 1.573 1.00 96.62 95 VAL A N 1
ATOM 729 C CA . VAL A 1 95 ? 6.766 0.902 0.235 1.00 96.62 95 VAL A CA 1
ATOM 730 C C . VAL A 1 95 ? 8.202 0.402 0.295 1.00 96.62 95 VAL A C 1
ATOM 732 O O . VAL A 1 95 ? 9.059 1.098 0.844 1.00 96.62 95 VAL A O 1
ATOM 735 N N . ALA A 1 96 ? 8.442 -0.799 -0.220 1.00 93.81 96 ALA A N 1
ATOM 736 C CA . ALA A 1 96 ? 9.770 -1.361 -0.424 1.00 93.81 96 ALA A CA 1
ATOM 737 C C . ALA A 1 96 ? 10.054 -1.485 -1.926 1.00 93.81 96 ALA A C 1
ATOM 739 O O . ALA A 1 96 ? 9.143 -1.750 -2.70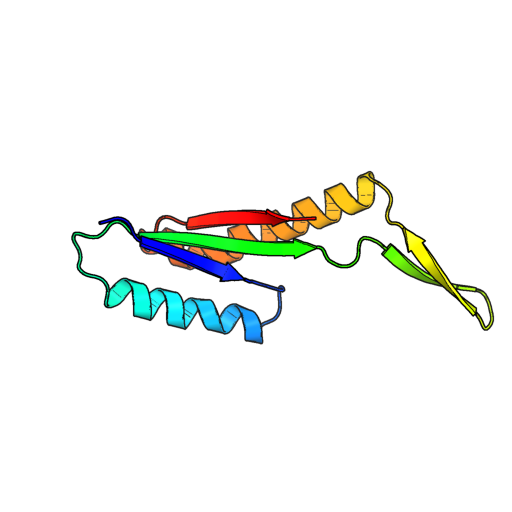9 1.00 93.81 96 ALA A O 1
ATOM 740 N N . THR A 1 97 ? 11.310 -1.273 -2.291 1.00 86.81 97 THR A N 1
ATOM 741 C CA . THR A 1 97 ? 11.888 -1.444 -3.631 1.00 86.81 97 THR A CA 1
ATOM 742 C C . THR A 1 97 ? 12.954 -2.513 -3.558 1.00 86.81 97 THR A C 1
ATOM 744 O O . THR A 1 97 ? 13.687 -2.480 -2.540 1.00 86.81 97 THR A O 1
#

Foldseek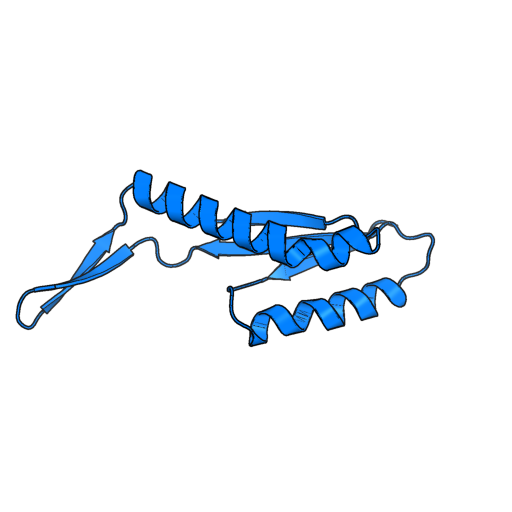 3Di:
DEEEAEQEDAPDPVSLVVVVVVVVVVVPDDPPYQYEYEYEYEDDQQWDWDDDPPDTDTGGHDPVVVVVVQVVQQVVLVVSCVVVVVVVHHYHYYYHD

Sequence (97 aa):
MFERILVPLDGSKVGEAALDHVEKLIANIAPCVKTEVILFQVLTSLAHYVIAGEASVQVPYTDKEIAYITRKSKEYLNKTGECLKSKGVNVKTKVAT

Secondary structure (DSSP, 8-state):
-EEEEEEE--S-HHHHTHHHHHHHHHHHS-TTSEEEEEEEEE----EEEEEETTEEEEEEPPHHHHHHHHHHHHHHHHHHTHHHHHTT-EEEEEEE-

Radius of gyration: 17.36 Å; chains: 1; bounding box: 29×19×60 Å

=== Feature glossary ===
Annotated list of the representations used here:

Nearest PDB structures. The Foldseek neighbor list gives the closest experimentally determined structures in the PDB, ranked by structural alignment. TM-score near 1 means near-identical fold; near 0.3 means only rough topology match. This is how one finds what a novel AlphaFold prediction most resembles in the solved-structure universe.

Foldseek 3Di. Foldseek's 3Di representation compresses backbone geometry into a per-residue letter drawn from a learned twenty-state alphabet. It captures the tertiary interaction pattern around each residue — which residues are packed against it in space, regardless of where they are in sequence.

Radius of gyration, Cα contacts, bounding box. Radius of gyration (Rg) is the root-mean-square distance of Cα atoms from their centroid — a single number for overall size and compactness. A globular domain of N residues has Rg ≈ 2.2·N^0.38 Å; an extended or disordered chain has a much larger Rg. The Cα contact count is the number of residue pairs whose Cα atoms are within 8 Å and are more than four positions apart in sequence — a standard proxy for tertiary packing density. The bounding box is the smallest axis-aligned box enclosing all Cα atoms.

InterPro / GO / CATH / organism. The annotation block draws on four external resources. InterPro: which protein families and domains the sequence belongs to. GO: standardized terms for what the protein does, what process it participates in, and where in the cell it acts. CATH: which structural fold it has in the CATH hierarchy. Organism: the species of origin.

mmCIF coordinates. The mmCIF block holds the 3D Cartesian coordinates of each backbone atom (N, Cα, C, O) in ångströms. mmCIF is the PDB's canonical archive format — a tagged-loop text representation of the atomic model.

pLDDT. pLDDT is the predicted lDDT-Cα score: AlphaFold's confidence that the local environment of each residue (all inter-atomic distances within 15 Å) is correctly placed. It is a per-residue number between 0 and 100, with higher meaning more reliable.

Backbone torsions (φ/ψ). φ (phi) and ψ (psi) are the two rotatable backbone dihedrals per residue: φ is the C(i-1)–N–Cα–C torsion, ψ is the N–Cα–C–N(i+1) torsion, both in degrees on (−180°, 180°]. α-helical residues cluster near (−60°, −45°); β-strand residues near (−120°, +130°). A Ramachandran plot is simply a scatter of (φ, ψ) for every residue.

B-factor. For experimental (PDB) structures, the B-factor (temperature factor) quantifies the positional spread of each atom in the crystal — a combination of thermal vibration and static disorder — in units of Å². High B-factors mark flexible loops or poorly resolved regions; low B-factors mark the rigid, well-ordered core.

Secondary structure (3-state, P-SEA). SS3 is a coarse helix/strand/coil call (letters a/b/c) made by the P-SEA algorithm from inter-Cα distances and dihedrals. It is less detailed than DSSP but needs only Cα positions.

Predicted aligned error. Predicted aligned error is AlphaFold's pairwise confidence. Unlike pLDDT (per-residue), PAE is per-residue-pair and captures whether two parts of the structure are correctly placed relative to each other. Units are ångströms of expected positional error.

Solvent-accessible surface area. Solvent-accessible surface area (SASA) is the area in Å² traced out by the centre of a 1.4 Å probe sphere (a water molecule) rolled over the protein's van der Waals surface (Shrake–Rupley / Lee–Richards construction). Buried residues have near-zero SASA; fully exposed residues can exceed 200 Å². The total SASA scales roughly with the number of surface residues.

Secondary structure (8-state, DSSP). The SS8 string is DSSP's per-residue secondary-structure call. α-helix (H) means an i→i+4 H-bond ladder; β-strand (E) means the residue participates in a β-sheet; 3₁₀ (G) and π (I) are tighter and wider helices; T/S are turns/bends; '-' is loop.

Rendered structure images. Structure images are PyMOL renders from six orthogonal camera directions. Cartoon representation draws helices as coils and strands as arrows; sticks shows the backbone as bonds; surface shows the solvent-excluded envelope. Rainbow coloring maps sequence position to hue (blue→red, N→C); chain coloring assigns a distinct color per polypeptide.

Sequence. The amino-acid sequence is the protein's primary structure: the linear order of residues from the N-terminus to the C-terminus, written in one-letter code. Everything else here — the 3D coordinates, the secondary structure, the domain annotations — is ultimately a consequence of this string.

Contact-map, Ramachandran, and PAE plots. Three diagnostic plots accompany the record. The Cα contact map visualizes the tertiary structure as a 2D adjacency matrix (8 Å cutoff, sequence-local contacts suppressed). The Ramachandran plot shows the distribution of backbone (φ, ψ) torsions, with points in the α and β basins reflecting secondary structure content. The PAE plot shows AlphaFold's inter-residue confidence as a color matrix.